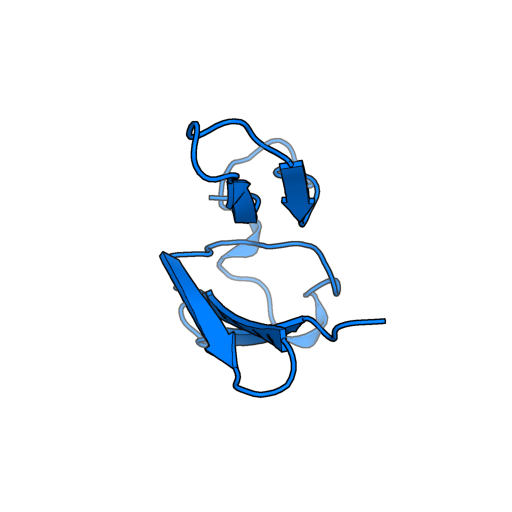Protein AF-A0A2V9HRN8-F1 (afdb_monomer)

Solvent-accessible surface area (backbone atoms only — not comparable to full-atom values): 4651 Å² total; per-residue (Å²): 84,20,25,57,52,70,45,60,50,98,84,69,45,79,75,44,73,45,40,82,40,62,43,92,81,78,45,73,44,66,69,57,78,57,58,81,87,74,60,56,87,69,58,42,49,36,74,79,47,75,47,78,45,97,88,60,24,33,45,36,38,28,79,39,89,86,56,49,77,46,80,47,76,68,128

Mean predicted aligned error: 3.35 Å

Foldseek 3Di:
DFAWDFDADPVRDTPDTFADSDDPVNDQLPCLPPDPVPDDARTARAFDDWDQDPQRWIWTWGDHPVTDIHIGDDD

Sequence (75 aa):
LDSQVCILDREYKVVVQLGDGRALNGEVGSRRRQSRNDFTAGQFITPHAAIFLHGGDILVAEWLPIGRITLLRRV

Radius of gy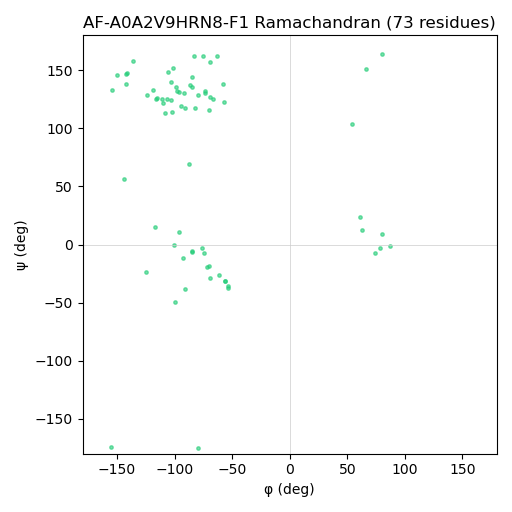ration: 12.8 Å; Cα contacts (8 Å, |Δi|>4): 132; chains: 1; bounding box: 33×32×30 Å

Structure (mmCIF, N/CA/C/O backbone):
data_AF-A0A2V9HRN8-F1
#
_entry.id   AF-A0A2V9HRN8-F1
#
loop_
_atom_site.group_PDB
_atom_site.id
_atom_site.type_symbol
_atom_sit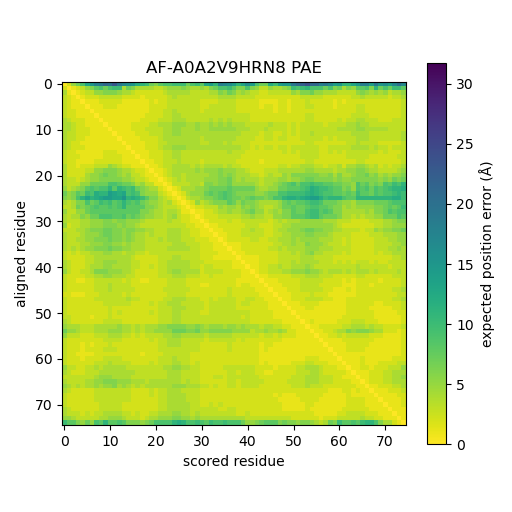e.label_atom_id
_atom_site.label_alt_id
_atom_site.label_comp_id
_atom_site.label_asym_id
_atom_site.label_entity_id
_atom_site.label_seq_id
_atom_site.pdbx_PDB_ins_code
_atom_site.Cartn_x
_atom_site.Cartn_y
_atom_site.Cartn_z
_atom_site.occupancy
_atom_site.B_iso_or_equiv
_atom_site.auth_seq_id
_atom_site.auth_comp_id
_atom_site.auth_asym_id
_atom_site.auth_atom_id
_atom_site.pdbx_PDB_model_num
ATOM 1 N N . LEU A 1 1 ? 5.249 6.089 -8.051 1.00 67.81 1 LEU A N 1
ATOM 2 C CA . LEU A 1 1 ? 5.583 4.669 -8.312 1.00 67.81 1 LEU A CA 1
ATOM 3 C C . LEU A 1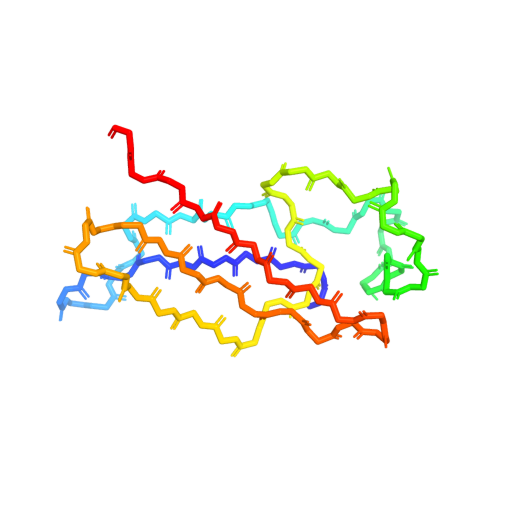 1 ? 6.904 4.441 -7.611 1.00 67.81 1 LEU A C 1
ATOM 5 O O . LEU A 1 1 ? 7.768 5.286 -7.751 1.00 67.81 1 LEU A O 1
ATOM 9 N N . ASP A 1 2 ? 6.963 3.437 -6.745 1.00 83.94 2 ASP A N 1
ATOM 10 C CA . ASP A 1 2 ? 7.582 3.526 -5.415 1.00 83.94 2 ASP A CA 1
ATOM 11 C C . ASP A 1 2 ? 6.976 4.698 -4.641 1.00 83.94 2 ASP A C 1
ATOM 13 O O . ASP A 1 2 ? 7.098 5.862 -5.015 1.00 83.94 2 ASP A O 1
ATOM 17 N N . SER A 1 3 ? 6.100 4.382 -3.695 1.00 90.19 3 SER A N 1
ATOM 18 C CA . SER A 1 3 ? 5.227 5.394 -3.107 1.00 90.19 3 SER A CA 1
ATOM 19 C C . SER A 1 3 ? 4.778 4.995 -1.710 1.00 90.19 3 SER A C 1
ATOM 21 O O . SER A 1 3 ? 5.237 4.006 -1.143 1.00 90.19 3 SER A O 1
ATOM 23 N N . GLN A 1 4 ? 3.896 5.808 -1.158 1.00 93.12 4 GLN A N 1
ATOM 24 C CA . GLN A 1 4 ? 3.397 5.718 0.199 1.00 93.12 4 GLN A CA 1
ATOM 25 C C . GLN A 1 4 ? 1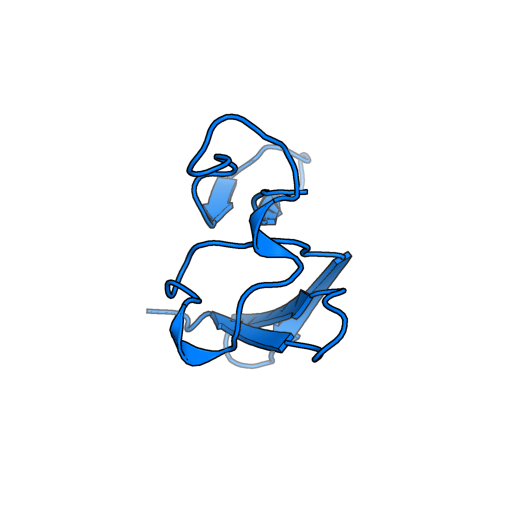.887 5.929 0.187 1.00 93.12 4 GLN A C 1
ATOM 27 O O . GLN A 1 4 ? 1.337 6.537 -0.733 1.00 93.12 4 GLN A O 1
ATOM 32 N N . VAL A 1 5 ? 1.223 5.440 1.226 1.00 94.88 5 VAL A N 1
ATOM 33 C CA . VAL A 1 5 ? -0.190 5.719 1.487 1.00 94.88 5 VAL A CA 1
ATOM 34 C C . VAL A 1 5 ? -0.257 6.676 2.669 1.00 94.88 5 VAL A C 1
ATOM 36 O O . VAL A 1 5 ? 0.307 6.392 3.719 1.00 94.88 5 VAL A O 1
ATOM 39 N N . CYS A 1 6 ? -0.924 7.816 2.513 1.00 95.75 6 CYS A N 1
ATOM 40 C CA . CYS A 1 6 ? -1.105 8.773 3.603 1.00 95.75 6 CYS A CA 1
ATOM 41 C C . CYS A 1 6 ? -2.519 8.665 4.171 1.00 95.75 6 CYS A C 1
ATOM 43 O O . CYS A 1 6 ? -3.481 8.573 3.409 1.00 95.75 6 CYS A O 1
ATOM 45 N N . ILE A 1 7 ? -2.645 8.745 5.494 1.00 95.50 7 ILE A N 1
ATOM 46 C CA . ILE A 1 7 ? -3.931 9.014 6.145 1.00 95.50 7 ILE A CA 1
ATOM 47 C C . ILE A 1 7 ? -3.991 10.510 6.424 1.00 95.50 7 ILE A C 1
ATOM 49 O O . ILE A 1 7 ? -3.037 11.083 6.959 1.00 95.50 7 ILE A O 1
ATOM 53 N N . LEU A 1 8 ? -5.105 11.125 6.040 1.00 97.44 8 LEU A N 1
ATOM 54 C CA . LEU A 1 8 ? -5.375 12.536 6.272 1.00 97.44 8 LEU A CA 1
ATOM 55 C C . LEU A 1 8 ? -6.414 12.705 7.387 1.00 97.44 8 LEU A C 1
ATOM 57 O O . LEU A 1 8 ? -7.292 11.853 7.537 1.00 97.44 8 LEU A O 1
ATOM 61 N N . ASP A 1 9 ? -6.322 13.794 8.148 1.00 97.50 9 ASP A N 1
ATOM 62 C CA . ASP A 1 9 ? -7.388 14.222 9.059 1.00 97.50 9 ASP A CA 1
ATOM 63 C C . ASP A 1 9 ? -8.516 14.957 8.309 1.00 97.50 9 ASP A C 1
ATOM 65 O O . ASP A 1 9 ? -8.543 15.035 7.076 1.00 97.50 9 ASP A O 1
ATOM 69 N N . ARG A 1 10 ? -9.488 15.480 9.065 1.00 97.50 10 ARG A N 1
ATOM 70 C CA . ARG A 1 10 ? -10.660 16.180 8.514 1.00 97.50 10 ARG A CA 1
ATOM 71 C C . ARG A 1 10 ? -10.291 17.531 7.898 1.00 97.50 10 ARG A C 1
ATOM 73 O O . ARG A 1 10 ? -11.051 18.054 7.087 1.00 97.50 10 ARG A O 1
ATOM 80 N N . GLU A 1 11 ? -9.129 18.062 8.255 1.00 98.31 11 GLU A N 1
ATOM 81 C CA . GLU A 1 11 ? -8.540 19.300 7.762 1.00 98.31 11 GLU A CA 1
ATOM 82 C C . GLU A 1 11 ? -7.541 19.049 6.613 1.00 98.31 11 GLU A C 1
ATOM 84 O O . GLU A 1 11 ? -6.822 19.965 6.197 1.00 98.31 11 GLU A O 1
ATOM 89 N N . TYR A 1 12 ? -7.509 17.823 6.074 1.00 96.69 12 TYR A N 1
ATOM 90 C CA . TYR A 1 12 ? -6.617 17.368 5.004 1.00 96.69 12 TYR A CA 1
ATOM 91 C C . TYR A 1 12 ? -5.121 17.435 5.349 1.00 96.69 12 TYR A C 1
ATOM 93 O O . TYR A 1 12 ? -4.271 17.494 4.454 1.00 96.69 12 TYR A O 1
ATOM 101 N N . LYS A 1 13 ? -4.758 17.418 6.633 1.00 98.25 13 LYS A N 1
ATOM 102 C CA . LYS A 1 13 ? -3.363 17.297 7.067 1.00 98.25 13 LYS A CA 1
ATOM 103 C C . LYS A 1 13 ? -2.955 15.836 7.112 1.00 98.25 13 LYS A C 1
ATOM 105 O O . LYS A 1 13 ? -3.738 14.964 7.467 1.00 98.25 13 LYS A O 1
ATOM 110 N N . VAL A 1 14 ? -1.699 15.569 6.764 1.00 97.31 14 VAL A N 1
ATOM 111 C CA . VAL A 1 14 ? -1.120 14.225 6.851 1.00 97.31 14 VAL A CA 1
ATOM 112 C C . VAL A 1 14 ? -0.932 13.855 8.319 1.00 97.31 14 VAL A C 1
ATOM 114 O O . VAL A 1 14 ? -0.123 14.470 9.007 1.00 97.31 14 VAL A O 1
ATOM 117 N N . VAL A 1 15 ? -1.652 12.829 8.771 1.00 96.69 15 VAL A N 1
ATOM 118 C CA . VAL A 1 15 ? -1.549 12.283 10.135 1.00 96.69 15 VAL A CA 1
ATOM 119 C C . VAL A 1 15 ? -0.510 11.170 10.191 1.00 96.69 15 VAL A C 1
ATOM 121 O O . VAL A 1 15 ? 0.239 11.056 11.157 1.00 96.69 15 VAL A O 1
ATOM 124 N N . VAL A 1 16 ? -0.440 10.349 9.141 1.00 94.88 16 VAL A N 1
ATOM 125 C CA . VAL A 1 16 ? 0.574 9.298 9.016 1.00 94.88 16 VAL A CA 1
ATOM 126 C C . VAL A 1 16 ? 0.908 9.027 7.554 1.00 94.88 16 VAL A C 1
ATOM 128 O O . VAL A 1 16 ? 0.047 9.110 6.676 1.00 94.88 16 VAL A O 1
ATOM 131 N N . GLN A 1 17 ? 2.172 8.687 7.314 1.00 94.38 17 GLN A N 1
ATOM 132 C CA . GLN A 1 17 ? 2.691 8.183 6.047 1.00 94.38 17 GLN A CA 1
ATOM 133 C C . GLN A 1 17 ? 3.041 6.703 6.225 1.00 94.38 17 GLN A C 1
ATOM 135 O O . GLN A 1 17 ? 3.822 6.341 7.101 1.00 94.38 17 GLN A O 1
ATOM 140 N N . LEU A 1 18 ? 2.423 5.845 5.420 1.00 93.31 18 LEU A N 1
ATOM 141 C CA . LEU A 1 18 ? 2.609 4.399 5.431 1.00 93.31 18 LEU A CA 1
ATOM 142 C C . LEU A 1 18 ? 3.508 4.027 4.251 1.00 93.31 18 LEU A C 1
ATOM 144 O O . LEU A 1 18 ? 3.182 4.325 3.098 1.00 93.31 18 LEU A O 1
ATOM 148 N N . GLY A 1 19 ? 4.613 3.347 4.541 1.00 90.75 19 GLY A N 1
ATOM 149 C CA . GLY A 1 19 ? 5.696 3.116 3.586 1.00 90.75 19 GLY A CA 1
ATOM 150 C C . GLY A 1 19 ? 6.629 4.319 3.442 1.00 90.75 19 GLY A C 1
ATOM 151 O O . GLY A 1 19 ? 6.317 5.426 3.869 1.00 90.75 19 GLY A O 1
ATOM 152 N N . ASP A 1 20 ? 7.805 4.085 2.863 1.00 87.62 20 ASP A N 1
ATOM 153 C CA . ASP A 1 20 ? 8.887 5.077 2.777 1.00 87.62 20 ASP A CA 1
ATOM 154 C C . ASP A 1 20 ? 8.875 5.908 1.484 1.00 87.62 20 ASP A C 1
ATOM 156 O O . ASP A 1 20 ? 9.608 6.890 1.382 1.00 87.62 20 ASP A O 1
ATOM 160 N N . GLY A 1 21 ? 8.075 5.513 0.488 1.00 87.12 21 GLY A N 1
ATOM 161 C CA . GLY A 1 21 ? 8.004 6.175 -0.812 1.00 87.12 21 GLY A CA 1
ATOM 162 C C . GLY A 1 21 ? 9.299 6.143 -1.625 1.00 87.12 21 GLY A C 1
ATOM 163 O O . GLY A 1 21 ? 9.408 6.871 -2.611 1.00 87.12 21 GLY A O 1
ATOM 164 N N . ARG A 1 22 ? 10.289 5.330 -1.234 1.00 85.44 22 ARG A N 1
ATOM 165 C CA . ARG A 1 22 ? 11.632 5.348 -1.826 1.00 85.44 22 ARG A CA 1
ATOM 166 C C . ARG A 1 22 ? 11.804 4.246 -2.864 1.00 85.44 22 ARG A C 1
ATOM 168 O O . ARG A 1 22 ? 11.462 3.085 -2.640 1.00 85.44 22 ARG A O 1
ATOM 175 N N . ALA A 1 23 ? 12.398 4.610 -3.997 1.00 81.62 23 ALA A N 1
ATOM 176 C CA . ALA A 1 23 ? 12.919 3.642 -4.952 1.00 81.62 23 ALA A CA 1
ATOM 177 C C . ALA A 1 23 ? 14.202 3.009 -4.389 1.00 81.62 23 ALA A C 1
ATOM 179 O O . ALA A 1 23 ? 15.094 3.724 -3.934 1.00 81.62 23 ALA A O 1
ATOM 180 N N . LEU A 1 24 ? 14.315 1.677 -4.435 1.00 75.44 24 LEU A N 1
ATOM 181 C CA . LEU A 1 24 ? 15.471 0.960 -3.870 1.00 75.44 24 LEU A CA 1
ATOM 182 C C . LEU A 1 24 ? 16.773 1.193 -4.652 1.00 75.44 24 LEU A C 1
ATOM 184 O O . LEU A 1 24 ? 17.852 1.134 -4.075 1.00 75.44 24 LEU A O 1
ATOM 188 N N . ASN A 1 25 ? 16.678 1.452 -5.955 1.00 77.00 25 ASN A N 1
ATOM 189 C CA . ASN A 1 25 ? 17.821 1.613 -6.859 1.00 77.00 25 ASN A CA 1
ATOM 190 C C . ASN A 1 25 ? 17.901 3.022 -7.476 1.00 77.00 25 ASN A C 1
ATOM 192 O O . ASN A 1 25 ? 18.568 3.209 -8.486 1.00 77.00 25 ASN A O 1
ATOM 196 N N . GLY A 1 26 ? 17.175 3.998 -6.919 1.00 77.94 26 GLY A N 1
ATOM 197 C CA . GLY A 1 26 ? 17.073 5.351 -7.481 1.00 77.94 26 GLY A CA 1
ATOM 198 C C . GLY A 1 26 ? 16.195 5.464 -8.735 1.00 77.94 26 GLY A C 1
ATOM 199 O O . GLY A 1 26 ? 15.891 6.577 -9.157 1.00 77.94 26 GLY A O 1
ATOM 200 N N . GLU A 1 27 ? 15.724 4.348 -9.295 1.00 82.75 27 GLU A N 1
ATOM 201 C CA . GLU A 1 27 ? 14.840 4.334 -10.457 1.00 82.75 27 GLU A CA 1
ATOM 202 C C . GLU A 1 27 ? 13.391 4.072 -10.045 1.00 82.75 27 GLU A C 1
ATOM 204 O O . GLU A 1 27 ? 13.022 2.989 -9.587 1.00 82.75 27 GLU A O 1
ATOM 209 N N . VAL A 1 28 ? 12.546 5.079 -10.253 1.00 81.50 28 VAL A N 1
ATOM 210 C CA . VAL A 1 28 ? 11.109 5.025 -9.979 1.00 81.50 28 VAL A CA 1
ATOM 211 C C . VAL A 1 28 ? 10.437 3.884 -10.747 1.00 81.50 28 VAL A C 1
ATOM 213 O O . VAL A 1 28 ? 10.440 3.839 -11.977 1.00 81.50 28 VAL A O 1
ATOM 216 N N . GLY A 1 29 ? 9.779 2.983 -10.017 1.00 81.25 29 GLY A N 1
ATOM 217 C CA . GLY A 1 29 ? 9.011 1.881 -10.589 1.00 81.25 29 GLY A CA 1
ATOM 218 C C . GLY A 1 29 ? 9.849 0.683 -11.038 1.00 81.25 29 GLY A C 1
ATOM 219 O O . GLY A 1 29 ? 9.284 -0.237 -11.637 1.00 81.25 29 GLY A O 1
ATOM 220 N N . SER A 1 30 ? 11.146 0.642 -10.719 1.00 83.56 30 SER A N 1
ATOM 221 C CA . SER A 1 30 ? 12.040 -0.488 -11.023 1.00 83.56 30 SER A CA 1
ATOM 222 C C . SER A 1 30 ? 11.539 -1.816 -10.447 1.00 83.56 30 SER A C 1
ATOM 224 O O . SER A 1 30 ? 11.677 -2.876 -11.058 1.00 83.56 30 SER A O 1
ATOM 226 N N . ARG A 1 31 ? 10.843 -1.755 -9.308 1.00 89.06 31 ARG A N 1
ATOM 227 C CA . ARG A 1 31 ? 10.293 -2.919 -8.603 1.00 89.06 31 ARG A CA 1
ATOM 228 C C . ARG A 1 31 ? 9.050 -3.534 -9.250 1.00 89.06 31 ARG A C 1
ATOM 230 O O . ARG A 1 31 ? 8.606 -4.603 -8.845 1.00 89.06 31 ARG A O 1
ATOM 237 N N . ARG A 1 32 ? 8.477 -2.912 -10.288 1.00 89.25 32 ARG A N 1
ATOM 238 C CA . ARG A 1 32 ? 7.228 -3.377 -10.931 1.00 89.25 32 ARG A CA 1
ATOM 239 C C . ARG A 1 32 ? 7.312 -4.770 -11.553 1.00 89.25 32 ARG A C 1
ATOM 241 O O . ARG A 1 32 ? 6.279 -5.411 -11.716 1.00 89.25 32 ARG A O 1
ATOM 248 N N . ARG A 1 33 ? 8.510 -5.201 -11.954 1.00 87.94 33 ARG A N 1
ATOM 249 C CA . ARG A 1 33 ? 8.749 -6.491 -12.626 1.00 87.94 33 ARG A CA 1
ATOM 250 C C . ARG A 1 33 ? 9.292 -7.568 -11.689 1.00 87.94 33 ARG A C 1
ATOM 252 O O . ARG A 1 33 ? 9.553 -8.676 -12.143 1.00 87.94 33 ARG A O 1
ATOM 259 N N . GLN A 1 34 ? 9.491 -7.238 -10.416 1.00 88.88 34 GLN A N 1
ATOM 260 C CA . GLN A 1 34 ? 9.983 -8.187 -9.430 1.00 88.88 34 GLN A CA 1
ATOM 261 C C . GLN A 1 34 ? 8.938 -9.264 -9.127 1.00 88.88 34 GLN A C 1
ATOM 263 O O . GLN A 1 34 ? 7.733 -9.072 -9.327 1.00 88.88 34 GLN A O 1
ATOM 268 N N . SER A 1 35 ? 9.416 -10.408 -8.646 1.00 91.50 35 SER A N 1
ATOM 269 C CA . SER A 1 35 ? 8.550 -11.494 -8.214 1.00 91.50 35 SER A CA 1
ATOM 270 C C . SER A 1 35 ? 7.923 -11.168 -6.859 1.00 91.50 35 SER A C 1
ATOM 272 O O . SER A 1 35 ? 8.415 -10.333 -6.101 1.00 91.50 35 SER A O 1
ATOM 274 N N . ARG A 1 36 ? 6.848 -11.879 -6.505 1.00 89.75 36 ARG A N 1
ATOM 275 C CA . ARG A 1 36 ? 6.193 -11.713 -5.200 1.00 89.75 36 ARG A CA 1
ATOM 276 C C . ARG A 1 36 ? 7.149 -11.916 -4.017 1.00 89.75 36 ARG A C 1
ATOM 278 O O . ARG A 1 36 ? 6.949 -11.286 -2.985 1.00 89.75 36 ARG A O 1
ATOM 285 N N . ASN A 1 37 ? 8.157 -12.776 -4.160 1.00 92.56 37 ASN A N 1
ATOM 286 C CA . ASN A 1 37 ? 9.110 -13.080 -3.090 1.00 92.56 37 ASN A CA 1
ATOM 287 C C . ASN A 1 37 ? 10.085 -11.926 -2.818 1.00 92.56 37 ASN A C 1
ATOM 289 O O . ASN A 1 37 ? 10.648 -11.859 -1.732 1.00 92.56 37 ASN A O 1
ATOM 293 N N . ASP A 1 38 ? 10.245 -11.006 -3.768 1.00 90.81 38 ASP A N 1
ATOM 294 C CA . ASP A 1 38 ? 11.112 -9.832 -3.632 1.00 90.81 38 ASP A CA 1
ATOM 295 C C . ASP A 1 38 ? 10.402 -8.661 -2.928 1.00 90.81 38 ASP A C 1
ATOM 297 O O . ASP A 1 38 ? 10.986 -7.604 -2.687 1.00 90.81 38 ASP A O 1
ATOM 301 N N . PHE A 1 39 ? 9.106 -8.803 -2.638 1.00 89.50 39 PHE A N 1
ATOM 302 C CA . PHE A 1 39 ? 8.296 -7.735 -2.078 1.00 89.50 39 PHE A CA 1
ATOM 303 C C . PHE A 1 39 ? 8.464 -7.619 -0.565 1.00 89.50 39 PHE A C 1
ATOM 305 O O . PHE A 1 39 ? 8.055 -8.493 0.196 1.00 89.50 39 PHE A O 1
ATOM 312 N N . THR A 1 40 ? 8.966 -6.469 -0.125 1.00 89.06 40 THR A N 1
ATOM 313 C CA . THR A 1 40 ? 9.095 -6.136 1.295 1.00 89.06 40 THR A CA 1
ATOM 314 C C . THR A 1 40 ? 7.760 -5.678 1.884 1.00 89.06 40 THR A C 1
ATOM 316 O O . THR A 1 40 ? 7.112 -4.764 1.364 1.00 89.06 40 THR A O 1
ATOM 319 N N . ALA A 1 41 ? 7.351 -6.277 3.005 1.00 88.12 41 ALA A N 1
ATOM 320 C CA . ALA A 1 41 ? 6.181 -5.828 3.757 1.00 88.12 41 ALA A CA 1
ATOM 321 C C . ALA A 1 41 ? 6.339 -4.360 4.195 1.00 88.12 41 ALA A C 1
ATOM 323 O O . ALA A 1 41 ? 7.413 -3.938 4.617 1.00 88.12 41 ALA A O 1
ATOM 324 N N . GLY A 1 42 ? 5.268 -3.573 4.079 1.00 84.94 42 GLY A N 1
ATOM 325 C CA . GLY A 1 42 ? 5.289 -2.144 4.405 1.00 84.94 42 GLY A CA 1
ATOM 326 C C . GLY A 1 42 ? 5.924 -1.240 3.341 1.00 84.94 42 GLY A C 1
ATOM 327 O O . GLY A 1 42 ? 5.871 -0.026 3.498 1.00 84.94 42 GLY A O 1
ATOM 328 N N . GLN A 1 43 ? 6.468 -1.781 2.243 1.00 90.25 43 GLN A N 1
ATOM 329 C CA . GLN A 1 43 ? 6.965 -0.982 1.118 1.00 90.25 43 GLN A CA 1
ATOM 330 C C . GLN A 1 43 ? 6.044 -1.103 -0.100 1.00 90.25 43 GLN A C 1
ATOM 332 O O . GLN A 1 43 ? 5.928 -2.159 -0.736 1.00 90.25 43 GLN A O 1
ATOM 337 N N . PHE A 1 44 ? 5.396 0.005 -0.455 1.00 92.69 44 PHE A N 1
ATOM 338 C CA . PHE A 1 44 ? 4.500 0.052 -1.605 1.00 92.69 44 PHE A CA 1
ATOM 339 C C . PHE A 1 44 ? 5.260 0.352 -2.896 1.00 92.69 44 PHE A C 1
ATOM 341 O O . PHE A 1 44 ? 6.108 1.244 -2.958 1.00 92.69 44 PHE A O 1
ATOM 348 N N . ILE A 1 45 ? 4.905 -0.368 -3.957 1.00 92.69 45 ILE A N 1
ATOM 349 C CA . ILE A 1 45 ? 5.473 -0.178 -5.292 1.00 92.69 45 ILE A CA 1
ATOM 350 C C . ILE A 1 45 ? 4.505 0.661 -6.126 1.00 92.69 45 ILE A C 1
ATOM 352 O O . ILE A 1 45 ? 4.892 1.647 -6.751 1.00 92.69 45 ILE A O 1
ATOM 356 N N . THR A 1 46 ? 3.222 0.298 -6.149 1.00 93.06 46 THR A N 1
ATOM 357 C CA . THR A 1 46 ? 2.233 0.958 -7.019 1.00 93.06 46 THR A CA 1
ATOM 358 C C . THR A 1 46 ? 0.853 1.090 -6.365 1.00 93.06 46 THR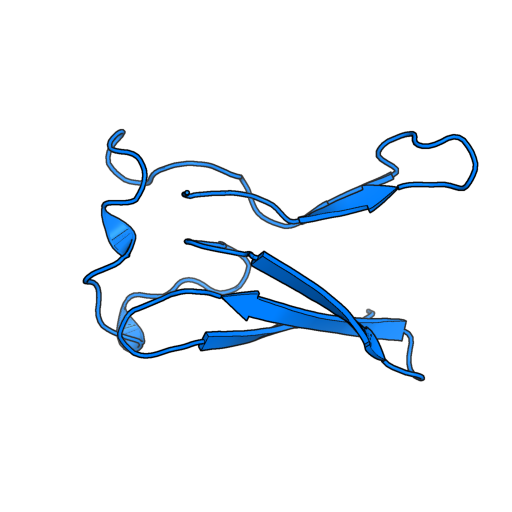 A C 1
ATOM 360 O O . THR A 1 46 ? -0.130 0.623 -6.940 1.00 93.06 46 THR A O 1
ATOM 363 N N . PRO A 1 47 ? 0.722 1.715 -5.183 1.00 94.56 47 PRO A N 1
ATOM 364 C CA . PRO A 1 47 ? -0.579 1.857 -4.530 1.00 94.56 47 PRO A CA 1
ATOM 365 C C . PRO A 1 47 ? -1.485 2.781 -5.354 1.00 94.56 47 PRO A C 1
ATOM 367 O O . PRO A 1 47 ? -1.077 3.887 -5.697 1.00 94.56 47 PRO A O 1
ATOM 370 N N . HIS A 1 48 ? -2.682 2.308 -5.714 1.00 94.56 48 HIS A N 1
ATOM 371 C CA . HIS A 1 48 ? -3.664 3.080 -6.502 1.00 94.56 48 HIS A CA 1
ATOM 372 C C . HIS A 1 48 ? -5.028 3.192 -5.826 1.00 94.56 48 HIS A C 1
ATOM 374 O O . HIS A 1 48 ? -5.773 4.124 -6.110 1.00 94.56 48 HIS A O 1
ATOM 380 N N . ALA A 1 49 ? -5.362 2.260 -4.936 1.00 96.12 49 ALA A N 1
ATOM 381 C CA . ALA A 1 49 ? -6.590 2.317 -4.163 1.00 96.12 49 ALA A CA 1
ATOM 382 C C . ALA A 1 49 ? -6.327 1.844 -2.738 1.00 96.12 49 ALA A C 1
ATOM 384 O O . ALA A 1 49 ? -5.499 0.960 -2.509 1.00 96.12 49 ALA A O 1
ATOM 385 N N . ALA A 1 50 ? -7.056 2.426 -1.793 1.00 96.62 50 ALA A N 1
ATOM 386 C CA . ALA A 1 50 ? -7.073 1.988 -0.412 1.00 96.62 50 ALA A CA 1
ATOM 387 C C . ALA A 1 50 ? -8.490 2.111 0.154 1.00 96.62 50 ALA A C 1
ATOM 389 O O . ALA A 1 50 ? -9.237 3.011 -0.231 1.00 96.62 50 ALA A O 1
ATOM 390 N N . ILE A 1 51 ? -8.853 1.208 1.061 1.00 97.81 51 ILE A N 1
ATOM 391 C CA . ILE A 1 51 ? -10.139 1.234 1.760 1.00 97.81 51 ILE A CA 1
ATOM 392 C C . ILE A 1 51 ? -9.960 0.794 3.211 1.00 97.81 51 ILE A C 1
ATOM 394 O O . ILE A 1 51 ? -9.239 -0.166 3.489 1.00 97.81 51 ILE A O 1
ATOM 398 N N . PHE A 1 52 ? -10.635 1.488 4.127 1.00 97.69 52 PHE A N 1
ATOM 399 C CA . PHE A 1 52 ? -10.770 1.043 5.509 1.00 97.69 52 PHE A CA 1
ATOM 400 C C . PHE A 1 52 ? -11.756 -0.121 5.595 1.00 97.69 52 PHE A C 1
ATOM 402 O O . PHE A 1 52 ? -12.875 -0.050 5.087 1.00 97.69 52 PHE A O 1
ATOM 409 N N . LEU A 1 53 ? -11.350 -1.184 6.275 1.00 97.88 53 LEU A N 1
ATOM 410 C CA . LEU A 1 53 ? -12.236 -2.259 6.690 1.00 97.88 53 LEU A CA 1
ATOM 411 C C . LEU A 1 53 ? -12.952 -1.880 7.987 1.00 97.88 53 LEU A C 1
ATOM 413 O O . LEU A 1 53 ? -12.503 -1.016 8.738 1.00 97.88 53 LEU A O 1
ATOM 417 N N . HIS A 1 54 ? -14.045 -2.583 8.287 1.00 96.56 54 HIS A N 1
ATOM 418 C CA . HIS A 1 54 ? -14.855 -2.336 9.484 1.00 96.56 54 HIS A CA 1
ATOM 419 C C . HIS A 1 54 ? -14.037 -2.349 10.793 1.00 96.56 54 HIS A C 1
ATOM 421 O O . HIS A 1 54 ? -14.297 -1.547 11.682 1.00 96.56 54 HIS A O 1
ATOM 427 N N . GLY A 1 55 ? -13.017 -3.212 10.896 1.00 95.19 55 GLY A N 1
ATOM 428 C CA . GLY A 1 55 ? -12.132 -3.302 12.068 1.00 95.19 55 GLY A CA 1
ATOM 429 C C . GLY A 1 55 ? -11.075 -2.192 12.186 1.00 95.19 55 GLY A C 1
ATOM 430 O O . GLY A 1 55 ? -10.325 -2.165 13.161 1.00 95.19 55 GLY A O 1
ATOM 431 N N . GLY A 1 56 ? -10.998 -1.281 11.212 1.00 95.12 56 GLY A N 1
ATOM 432 C CA . GLY A 1 56 ? -9.975 -0.235 11.134 1.00 95.12 56 GLY A CA 1
ATOM 433 C C . GLY A 1 56 ? -8.685 -0.655 10.422 1.00 95.12 56 GLY A C 1
ATOM 434 O O . GLY A 1 56 ? -7.798 0.176 10.252 1.00 95.12 56 GLY A O 1
ATOM 435 N N . ASP A 1 57 ? -8.588 -1.909 9.976 1.00 97.06 57 ASP A N 1
ATOM 436 C CA . ASP A 1 57 ? -7.563 -2.347 9.025 1.00 97.06 57 ASP A CA 1
ATOM 437 C C . ASP A 1 57 ? -7.716 -1.618 7.683 1.00 97.06 57 ASP A C 1
ATOM 439 O O . ASP A 1 57 ? -8.786 -1.099 7.357 1.00 97.06 57 ASP A O 1
ATOM 443 N N . ILE A 1 58 ? -6.666 -1.625 6.863 1.00 96.88 58 ILE A N 1
ATOM 444 C CA . ILE A 1 58 ? -6.683 -1.016 5.528 1.00 96.88 58 ILE A CA 1
ATOM 445 C C . ILE A 1 58 ? -6.295 -2.066 4.491 1.00 96.88 58 ILE A C 1
ATOM 447 O O . ILE A 1 58 ? -5.249 -2.704 4.609 1.00 96.88 58 ILE A O 1
ATOM 451 N N . LEU A 1 59 ? -7.103 -2.216 3.441 1.00 97.31 59 LEU A N 1
ATOM 452 C CA . LEU A 1 59 ?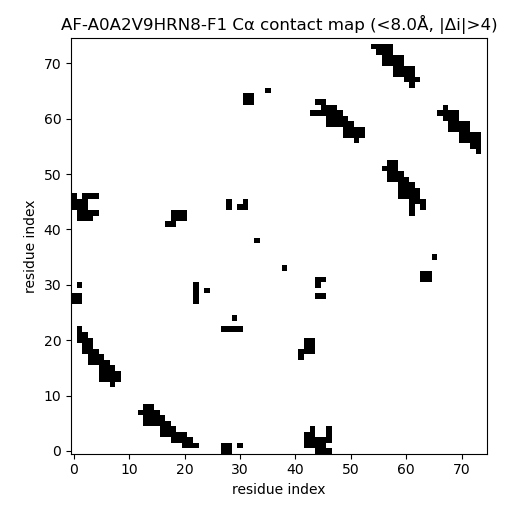 -6.675 -2.901 2.223 1.00 97.31 59 LEU A CA 1
ATOM 453 C C . L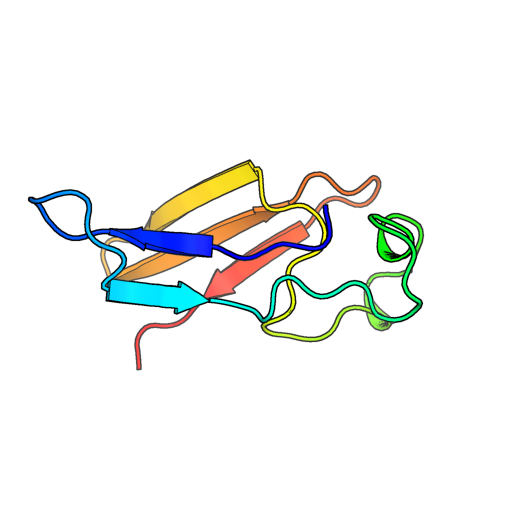EU A 1 59 ? -6.106 -1.881 1.249 1.00 97.31 59 LEU A C 1
ATOM 455 O O . LEU A 1 59 ? -6.757 -0.882 0.954 1.00 97.31 59 LEU A O 1
ATOM 459 N N . VAL A 1 60 ? -4.920 -2.166 0.719 1.00 97.00 60 VAL A N 1
ATOM 460 C CA . VAL A 1 60 ? -4.269 -1.374 -0.328 1.00 97.00 60 VAL A CA 1
ATOM 461 C C . VAL A 1 60 ? -4.136 -2.231 -1.579 1.00 97.00 60 VAL A C 1
ATOM 463 O O . VAL A 1 60 ? -3.563 -3.321 -1.526 1.00 97.00 60 VAL A O 1
ATOM 466 N N . ALA A 1 61 ? -4.654 -1.742 -2.703 1.00 96.50 61 ALA A N 1
ATOM 467 C CA . ALA A 1 61 ? -4.527 -2.384 -4.003 1.00 96.50 61 ALA A CA 1
ATOM 468 C C . ALA A 1 61 ? -3.383 -1.764 -4.806 1.00 96.50 61 ALA A C 1
ATOM 470 O O . ALA A 1 61 ? -3.285 -0.538 -4.946 1.00 96.50 61 ALA A O 1
ATOM 471 N N . GLU A 1 62 ? -2.539 -2.628 -5.365 1.00 94.00 62 GLU A N 1
ATOM 472 C CA . GLU A 1 62 ? -1.373 -2.230 -6.137 1.00 94.00 62 GLU A CA 1
ATOM 473 C C . GLU A 1 62 ? -1.427 -2.722 -7.579 1.00 94.00 62 GLU A C 1
ATOM 475 O O . GLU A 1 62 ? -1.696 -3.890 -7.871 1.00 94.00 62 GLU A O 1
ATOM 480 N N . TRP A 1 63 ? -1.129 -1.797 -8.486 1.00 91.81 63 TRP A N 1
ATOM 481 C CA . TRP A 1 63 ? -1.163 -1.983 -9.934 1.00 91.81 63 TRP A CA 1
ATOM 482 C C . TRP A 1 63 ? 0.177 -2.525 -10.449 1.00 91.81 63 TRP A C 1
ATOM 484 O O . TRP A 1 63 ? 0.973 -1.846 -11.108 1.00 91.81 63 TRP A O 1
ATOM 494 N N . LEU A 1 64 ? 0.430 -3.779 -10.085 1.00 91.75 64 LEU A N 1
ATOM 495 C CA . LEU A 1 64 ? 1.546 -4.595 -10.557 1.00 91.75 64 LEU A CA 1
ATOM 496 C C . LEU A 1 64 ? 1.052 -5.578 -11.628 1.00 91.75 64 LEU A C 1
ATOM 498 O O . LEU A 1 64 ? -0.097 -6.005 -11.540 1.00 91.75 64 LEU A O 1
ATOM 502 N N . PRO A 1 65 ? 1.898 -6.017 -12.579 1.00 90.69 65 PRO A N 1
ATOM 503 C CA . PRO A 1 65 ? 1.513 -7.029 -13.568 1.00 90.69 65 PRO A CA 1
ATOM 504 C C . PRO A 1 65 ? 0.961 -8.317 -12.945 1.00 90.69 65 PRO A C 1
ATOM 506 O O . PRO A 1 65 ? 0.015 -8.895 -13.462 1.00 90.69 65 PRO A O 1
ATOM 509 N N . ILE A 1 66 ? 1.524 -8.740 -11.809 1.00 91.44 66 ILE A N 1
ATOM 510 C CA . ILE A 1 66 ? 1.068 -9.926 -11.071 1.00 91.44 66 ILE A CA 1
ATOM 511 C C . ILE A 1 66 ? -0.105 -9.639 -10.117 1.00 91.44 66 ILE A C 1
ATOM 513 O O . ILE A 1 66 ? -0.647 -10.565 -9.520 1.00 91.44 66 ILE A O 1
ATOM 517 N N . GLY A 1 67 ? -0.480 -8.364 -9.956 1.00 92.06 67 GLY A N 1
ATOM 518 C CA . GLY A 1 67 ? -1.411 -7.880 -8.938 1.00 92.06 67 GLY A CA 1
ATOM 519 C C . GLY A 1 67 ? -0.876 -8.018 -7.505 1.00 92.06 67 GLY A C 1
ATOM 520 O O . GLY A 1 67 ? -0.083 -8.903 -7.186 1.00 92.06 67 GLY A O 1
ATOM 521 N N . ARG A 1 68 ? -1.305 -7.132 -6.599 1.00 93.25 68 ARG A N 1
ATOM 522 C CA . ARG A 1 68 ? -1.051 -7.282 -5.156 1.00 93.25 68 ARG A CA 1
ATOM 523 C C . ARG A 1 68 ? -2.118 -6.560 -4.342 1.00 93.25 68 ARG A C 1
ATOM 525 O O . ARG A 1 68 ? -2.425 -5.405 -4.619 1.00 93.25 68 ARG A O 1
ATOM 532 N N . ILE A 1 69 ? -2.642 -7.242 -3.324 1.00 94.75 69 IL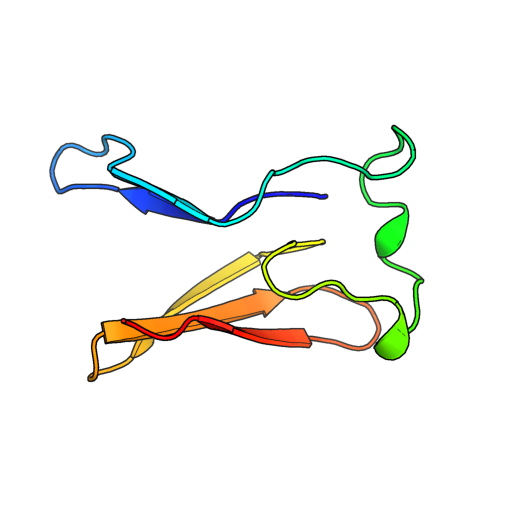E A N 1
ATOM 533 C CA . ILE A 1 69 ? -3.458 -6.646 -2.264 1.00 94.75 69 ILE A CA 1
ATOM 534 C C . ILE A 1 69 ? -2.683 -6.784 -0.954 1.00 94.75 69 ILE A C 1
ATOM 536 O O . ILE A 1 69 ? -2.280 -7.890 -0.587 1.00 94.75 69 ILE A O 1
ATOM 540 N N . THR A 1 70 ? -2.481 -5.667 -0.264 1.00 94.25 70 THR A N 1
ATOM 541 C CA . THR A 1 70 ? -1.764 -5.600 1.012 1.00 94.25 70 THR A CA 1
ATOM 542 C C . THR A 1 70 ? -2.751 -5.263 2.125 1.00 94.25 70 THR A C 1
ATOM 544 O O . THR A 1 70 ? -3.450 -4.256 2.039 1.00 94.25 70 THR A O 1
ATOM 547 N N . LEU A 1 71 ? -2.800 -6.093 3.171 1.00 95.19 71 LEU A N 1
ATOM 548 C CA . LEU A 1 71 ? -3.542 -5.808 4.400 1.00 95.19 71 LEU A CA 1
ATOM 549 C C . LEU A 1 71 ? -2.619 -5.098 5.394 1.00 95.19 71 LEU A C 1
ATOM 551 O O . LEU A 1 71 ? -1.635 -5.681 5.850 1.00 95.19 71 LEU A O 1
ATOM 555 N N . LEU A 1 72 ? -2.959 -3.864 5.752 1.00 94.81 72 LEU A N 1
ATOM 556 C CA . LEU A 1 72 ? -2.357 -3.149 6.871 1.00 94.81 72 LEU A CA 1
ATOM 557 C C . LEU A 1 72 ? -3.237 -3.368 8.093 1.00 94.81 72 LEU A C 1
ATOM 559 O O . LEU A 1 72 ? -4.417 -3.015 8.080 1.00 94.81 72 LEU A O 1
ATOM 563 N N . ARG A 1 73 ? -2.660 -3.978 9.126 1.00 94.06 73 ARG A N 1
ATOM 564 C CA . ARG A 1 73 ? -3.376 -4.270 10.364 1.00 94.06 73 ARG A CA 1
ATOM 565 C C . ARG A 1 73 ? -3.345 -3.070 11.289 1.00 94.06 73 ARG A C 1
ATOM 567 O O . ARG A 1 73 ? -2.285 -2.475 11.491 1.00 94.06 73 ARG A O 1
ATOM 574 N N . ARG A 1 74 ? -4.490 -2.766 11.884 1.00 92.50 74 ARG A N 1
ATOM 575 C CA . ARG A 1 74 ? -4.564 -1.900 13.051 1.00 92.50 74 ARG A CA 1
ATOM 576 C C . ARG A 1 74 ? -3.945 -2.641 14.239 1.00 92.50 74 ARG A C 1
ATOM 578 O O . ARG A 1 74 ? -4.317 -3.780 14.516 1.00 92.50 74 ARG A O 1
ATOM 585 N N . VAL A 1 75 ? -2.988 -1.994 14.899 1.00 88.56 75 VAL A N 1
ATOM 586 C CA . VAL A 1 75 ? -2.292 -2.485 16.100 1.00 88.56 75 VAL A CA 1
ATOM 587 C C . VAL A 1 75 ? -2.593 -1.604 17.299 1.00 88.56 75 VAL A C 1
ATOM 589 O O . VAL A 1 75 ? -2.895 -0.407 17.079 1.00 88.56 75 VAL A O 1
#

Nearest PDB structures (foldseek):
  1e0b-assembly1_B  TM=6.796E-01  e=1.959E+00  Schizosaccharomyces pombe
  1e0b-assembly1_A  TM=6.657E-01  e=2.498E+00  Schizosaccharomyces pombe
  6fto-assembly1_B  TM=6.528E-01  e=2.654E+00  Schizosaccharomyces pombe
  3r4q-assembly2_D  TM=5.425E-01  e=2.997E+00  Agrobacterium fabrum str. C58
  7ath-assembly1_AAA  TM=4.805E-01  e=2.654E+00  Microbacterium sp.

pLDDT: mean 91.49, std 6.01, range [67.81, 98.31]

Secondary structure (DSSP, 8-state):
--B-EEEE-TTS-EEEEES----TTSSTTGGGGS-GGGPPTT-BSSEEEEEE-TTS-EEEEE--TT-EEEEEPP-